Protein AF-A0A3D2ITY7-F1 (afdb_monomer_lite)

Radius of gyration: 23.8 Å; chains: 1; bounding box: 50×49×89 Å

Sequence (179 aa):
MKLKSVLTKIGVGISCFMAVTFSHAALECKDIERSNYDAHENMQKLAIEARLIDGYVSRNHEAVIWELCGYGEEDSNADEFVKKMTDAGYVRRSEVESIKEVLGLDKRSPAGKNYEYAYIKFINDIGLSSAESSHAASFYANKPNSECGKTAKRALEGDQIAIKKLEKEDNTCTSGYED

Secondary structure (DSSP, 8-state):
----------------------------GGGSSTTSTTHHHHHHHHHHHTT-GGG---HHHHHHHHHHTT-S-TT--HHHHHHHHHHTTSS-HHHHHHHHHHTT-----HHHHHHHHHHHHIIIII---HHHHHHHHHHHHH-TTSHHHHHHHHHHTT-HHHHHHHTSTT-HHHH----

pLDDT: mean 81.95, std 17.64, range [35.47, 95.88]

Foldseek 3Di:
DDDDDDDDDDDPPPPPPPPPPPPPPQAALVCLDPVHPCNVVVQLVLLVQLVPVVSDQDPLNVVLSCLLNVVDDPPDDSVVSNVVCCVVPVGPPSSSVSSCVSNVVPPQDQLRVQLVVQLCCCCPVLNDDSQQSNLLSNCCRPVCPDPSNVLSVVVSVVNPVSSVLSPDDPRPSRPVDDD

Structure (mmCIF, N/CA/C/O backbone):
data_AF-A0A3D2ITY7-F1
#
_entry.id   AF-A0A3D2ITY7-F1
#
loop_
_atom_site.group_PDB
_atom_site.id
_atom_site.type_symbol
_atom_site.label_atom_id
_atom_site.label_alt_id
_atom_site.label_comp_id
_atom_site.label_asym_id
_atom_site.label_entity_id
_atom_site.label_seq_id
_atom_site.pdbx_PDB_ins_code
_atom_site.Cartn_x
_atom_site.Cartn_y
_atom_site.Cartn_z
_atom_site.occupancy
_atom_site.B_iso_or_equiv
_atom_site.auth_seq_id
_atom_site.auth_comp_id
_atom_site.auth_asym_id
_atom_site.auth_atom_id
_atom_site.pdbx_PDB_model_num
ATOM 1 N N . MET A 1 1 ? 0.949 -32.787 66.917 1.00 38.88 1 MET A N 1
ATOM 2 C CA . MET A 1 1 ? 2.335 -32.437 66.535 1.00 38.88 1 MET A CA 1
ATOM 3 C C . MET A 1 1 ? 2.466 -32.574 65.015 1.00 38.88 1 MET A C 1
ATOM 5 O O . MET A 1 1 ? 2.312 -33.670 64.513 1.00 38.88 1 MET A O 1
ATOM 9 N N . LYS A 1 2 ? 2.651 -31.429 64.336 1.00 37.03 2 LYS A N 1
ATOM 10 C CA . LYS A 1 2 ? 3.163 -31.155 62.969 1.00 37.03 2 LYS A CA 1
ATOM 11 C C . LYS A 1 2 ? 2.581 -31.861 61.717 1.00 37.03 2 LYS A C 1
ATOM 13 O O . LYS A 1 2 ? 2.944 -32.977 61.373 1.00 37.03 2 LYS A O 1
ATOM 18 N N . LEU A 1 3 ? 1.809 -31.045 60.982 1.00 45.22 3 LEU A N 1
ATOM 19 C CA . LEU A 1 3 ? 1.633 -30.956 59.522 1.00 45.22 3 LEU A CA 1
ATOM 20 C C . LEU A 1 3 ? 2.843 -31.390 58.676 1.00 45.22 3 LEU A C 1
ATOM 22 O O . LEU A 1 3 ? 3.956 -30.942 58.952 1.00 45.22 3 LEU A O 1
ATOM 26 N N . LYS A 1 4 ? 2.574 -32.031 57.527 1.00 39.00 4 LYS A N 1
ATOM 27 C CA . LYS A 1 4 ? 3.270 -31.725 56.263 1.00 39.00 4 LYS A CA 1
ATOM 28 C C . LYS A 1 4 ? 2.292 -31.732 55.082 1.00 39.00 4 LYS A C 1
ATOM 30 O O . LYS A 1 4 ? 1.891 -32.777 54.588 1.00 39.00 4 LYS A O 1
ATOM 35 N N . SER A 1 5 ? 1.927 -30.519 54.674 1.00 47.41 5 SER A N 1
ATOM 36 C CA . SER A 1 5 ? 1.344 -30.177 53.376 1.00 47.41 5 SER A CA 1
ATOM 37 C C . SER A 1 5 ? 2.429 -30.296 52.299 1.00 47.41 5 SER A C 1
ATOM 39 O O . SER A 1 5 ? 3.545 -29.811 52.499 1.00 47.41 5 SER A O 1
ATOM 41 N N . VAL A 1 6 ? 2.116 -30.952 51.179 1.00 44.16 6 VAL A N 1
ATOM 42 C CA . VAL A 1 6 ? 2.956 -30.977 49.976 1.00 44.16 6 VAL A CA 1
ATOM 43 C C . VAL A 1 6 ? 2.390 -29.939 49.011 1.00 44.16 6 VAL A C 1
ATOM 45 O O . VAL A 1 6 ? 1.363 -30.150 48.375 1.00 44.16 6 VAL A O 1
ATOM 48 N N . LEU A 1 7 ? 3.059 -28.788 48.959 1.00 43.75 7 LEU A N 1
ATOM 49 C CA . LEU A 1 7 ? 2.833 -27.722 47.988 1.00 43.75 7 LEU A CA 1
ATOM 50 C C . LEU A 1 7 ? 3.517 -28.100 46.669 1.00 43.75 7 LEU A C 1
ATOM 52 O O . LEU A 1 7 ? 4.744 -28.044 46.558 1.00 43.75 7 LEU A O 1
ATOM 56 N N . THR A 1 8 ? 2.729 -28.462 45.662 1.00 46.22 8 THR A N 1
ATOM 57 C CA . THR A 1 8 ? 3.210 -28.643 44.291 1.00 46.22 8 THR A CA 1
ATOM 58 C C . THR A 1 8 ? 3.376 -27.262 43.656 1.00 46.22 8 THR A C 1
ATOM 60 O O . THR A 1 8 ? 2.401 -26.570 43.371 1.00 46.22 8 THR A O 1
ATOM 63 N N . LYS A 1 9 ? 4.627 -26.824 43.481 1.00 43.47 9 LYS A N 1
ATOM 64 C CA . LYS A 1 9 ? 4.975 -25.599 42.751 1.00 43.47 9 LYS A CA 1
ATOM 65 C C . LYS A 1 9 ? 4.669 -25.797 41.264 1.00 43.47 9 LYS A C 1
ATOM 67 O O . LYS A 1 9 ? 5.401 -26.505 40.580 1.00 43.47 9 LYS A O 1
ATOM 72 N N . ILE A 1 10 ? 3.611 -25.162 40.765 1.00 50.84 10 ILE A N 1
ATOM 73 C CA . ILE A 1 10 ? 3.370 -25.012 39.327 1.00 50.84 10 ILE A CA 1
ATOM 74 C C . ILE A 1 10 ? 4.283 -23.881 38.848 1.00 50.84 10 ILE A C 1
ATOM 76 O O . ILE A 1 10 ? 4.085 -22.716 39.192 1.00 50.84 10 ILE A O 1
ATOM 80 N N . GLY A 1 11 ? 5.339 -24.246 38.123 1.00 41.88 11 GLY A N 1
ATOM 81 C CA . GLY A 1 11 ? 6.230 -23.297 37.470 1.00 41.88 11 GLY A CA 1
ATOM 82 C C . GLY A 1 11 ? 5.488 -22.592 36.341 1.00 41.88 11 GLY A C 1
ATOM 83 O O . GLY A 1 11 ? 5.146 -23.212 35.339 1.00 41.88 11 GLY A O 1
ATOM 84 N N . VAL A 1 12 ? 5.232 -21.298 36.513 1.00 49.41 12 VAL A N 1
ATOM 85 C CA . VAL A 1 12 ? 4.746 -20.424 35.445 1.00 49.41 12 VAL A CA 1
ATOM 86 C C . VAL A 1 12 ? 5.924 -20.167 34.509 1.00 49.41 12 VAL A C 1
ATOM 88 O O . VAL A 1 12 ? 6.796 -19.348 34.793 1.00 49.41 12 VAL A O 1
ATOM 91 N N . GLY A 1 13 ? 5.984 -20.931 33.419 1.00 41.66 13 GLY A N 1
ATOM 92 C CA . GLY A 1 13 ? 6.897 -20.674 32.314 1.00 41.66 13 GLY A CA 1
ATOM 93 C C . GLY A 1 13 ? 6.480 -19.387 31.613 1.00 41.66 13 GLY A C 1
ATOM 94 O O . GLY A 1 13 ? 5.504 -19.372 30.868 1.00 41.66 13 GLY A O 1
ATOM 95 N N . ILE A 1 14 ? 7.202 -18.301 31.879 1.00 51.38 14 ILE A N 1
ATOM 96 C CA . ILE A 1 14 ? 7.078 -17.045 31.142 1.00 51.38 14 ILE A CA 1
ATOM 97 C C . ILE A 1 14 ? 7.631 -17.307 29.740 1.00 51.38 14 ILE A C 1
ATOM 99 O O . ILE A 1 14 ? 8.842 -17.346 29.528 1.00 51.38 14 ILE A O 1
ATOM 103 N N . SER A 1 15 ? 6.728 -17.560 28.794 1.00 41.81 15 SER A N 1
ATOM 104 C CA . SER A 1 15 ? 7.058 -17.662 27.376 1.00 41.81 15 SER A CA 1
ATOM 105 C C . SER A 1 15 ? 7.297 -16.247 26.850 1.00 41.81 15 SER A C 1
ATOM 107 O O . SER A 1 15 ? 6.362 -15.476 26.638 1.00 41.81 15 SER A O 1
ATOM 109 N N . CYS A 1 16 ? 8.569 -15.878 26.723 1.00 42.53 16 CYS A N 1
ATOM 110 C CA . CYS A 1 16 ? 8.991 -14.650 26.063 1.00 42.53 16 CYS A CA 1
ATOM 111 C C . CYS A 1 16 ? 8.774 -14.836 24.555 1.00 42.53 16 CYS A C 1
ATOM 113 O O . CYS A 1 16 ? 9.622 -15.405 23.867 1.00 42.53 16 CYS A O 1
ATOM 115 N N . PHE A 1 17 ? 7.628 -14.392 24.038 1.00 48.97 17 PHE A N 1
ATOM 116 C CA . PHE A 1 17 ? 7.457 -14.209 22.601 1.00 48.97 17 PHE A CA 1
ATOM 117 C C . PHE A 1 17 ? 8.408 -13.092 22.173 1.00 48.97 17 PHE A C 1
ATOM 119 O O . PHE A 1 17 ? 8.168 -11.919 22.458 1.00 48.97 17 PHE A O 1
ATOM 126 N N . MET A 1 18 ? 9.518 -13.455 21.527 1.00 46.09 18 MET A N 1
ATOM 127 C CA . MET A 1 18 ? 10.306 -12.478 20.788 1.00 46.09 18 MET A CA 1
ATOM 128 C C . MET A 1 18 ? 9.398 -11.907 19.702 1.00 46.09 18 MET A C 1
ATOM 130 O O . MET A 1 18 ? 9.061 -12.593 18.737 1.00 46.09 18 MET A O 1
ATOM 134 N N . ALA A 1 19 ? 8.964 -10.663 19.885 1.00 39.97 19 ALA A N 1
ATOM 135 C CA . ALA A 1 19 ? 8.381 -9.884 18.813 1.00 39.97 19 ALA A CA 1
ATOM 136 C C . ALA A 1 19 ? 9.468 -9.725 17.747 1.00 39.97 19 ALA A C 1
ATOM 138 O O . ALA A 1 19 ? 10.436 -8.991 17.943 1.00 39.97 19 ALA A O 1
ATOM 139 N N . VAL A 1 20 ? 9.342 -10.463 16.646 1.00 37.34 20 VAL A N 1
ATOM 140 C CA . VAL A 1 20 ? 10.148 -10.235 15.451 1.00 37.34 20 VAL A CA 1
ATOM 141 C C . VAL A 1 20 ? 9.707 -8.880 14.913 1.00 37.34 20 VAL A C 1
ATOM 143 O O . VAL A 1 20 ? 8.687 -8.763 14.237 1.00 37.34 20 VAL A O 1
ATOM 146 N N . THR A 1 21 ? 10.427 -7.824 15.283 1.00 35.47 21 THR A N 1
ATOM 147 C CA . THR A 1 21 ? 10.287 -6.526 14.633 1.00 35.47 21 THR A CA 1
ATOM 148 C C . THR A 1 21 ? 10.889 -6.683 13.249 1.00 35.47 21 THR A C 1
ATOM 150 O O . THR A 1 21 ? 12.101 -6.576 13.064 1.00 35.47 21 THR A O 1
ATOM 153 N N . PHE A 1 22 ? 10.043 -7.017 12.285 1.00 36.88 22 PHE A N 1
ATOM 154 C CA . PHE A 1 22 ? 10.372 -6.942 10.877 1.00 36.88 22 PHE A CA 1
ATOM 155 C C . PHE A 1 22 ? 10.600 -5.472 10.508 1.00 36.88 22 PHE A C 1
ATOM 157 O O . PHE A 1 22 ? 9.708 -4.802 9.998 1.00 36.88 22 PHE A O 1
ATOM 164 N N . SER A 1 23 ? 11.801 -4.959 10.773 1.00 36.88 23 SER A N 1
ATOM 165 C CA . SER A 1 23 ? 12.326 -3.812 10.037 1.00 36.88 23 SER A CA 1
ATOM 166 C C . SER A 1 23 ? 12.686 -4.305 8.637 1.00 36.88 23 SER A C 1
ATOM 168 O O . SER A 1 23 ? 13.862 -4.484 8.329 1.00 36.88 23 SER A O 1
ATOM 170 N N . HIS A 1 24 ? 11.683 -4.591 7.801 1.00 49.06 24 HIS A N 1
ATOM 171 C CA . HIS A 1 24 ? 11.922 -4.610 6.362 1.00 49.06 24 HIS A CA 1
ATOM 172 C C . HIS A 1 24 ? 12.184 -3.153 5.998 1.00 49.06 24 HIS A C 1
ATOM 174 O O . HIS A 1 24 ? 11.276 -2.323 6.041 1.00 49.06 24 HIS A O 1
ATOM 180 N N . ALA A 1 25 ? 13.448 -2.814 5.748 1.00 54.53 25 ALA A N 1
ATOM 181 C CA . ALA A 1 25 ? 13.727 -1.631 4.956 1.00 54.53 25 ALA A CA 1
ATOM 182 C C . ALA A 1 25 ? 12.972 -1.846 3.641 1.00 54.53 25 ALA A C 1
ATOM 184 O O . ALA A 1 25 ? 13.251 -2.816 2.940 1.00 54.53 25 ALA A O 1
ATOM 185 N N . ALA A 1 26 ? 11.946 -1.029 3.404 1.00 76.62 26 ALA A N 1
ATOM 186 C CA . ALA A 1 26 ? 11.197 -1.052 2.159 1.00 76.62 26 ALA A CA 1
ATOM 187 C C . ALA A 1 26 ? 12.204 -0.941 1.008 1.00 76.62 26 ALA A C 1
ATOM 189 O O . ALA A 1 26 ? 13.115 -0.112 1.089 1.00 76.62 26 ALA A O 1
ATOM 190 N N . LEU A 1 27 ? 12.086 -1.808 -0.000 1.00 89.44 27 LEU A N 1
ATOM 191 C CA . LEU A 1 27 ? 12.916 -1.708 -1.198 1.00 89.44 27 LEU A CA 1
ATOM 192 C C . LEU A 1 27 ? 12.779 -0.299 -1.782 1.00 89.44 27 LEU A C 1
ATOM 194 O O . LEU A 1 27 ? 11.716 0.311 -1.722 1.00 89.44 27 LEU A O 1
ATOM 198 N N . GLU A 1 28 ? 13.842 0.224 -2.369 1.00 91.50 28 GLU A N 1
ATOM 199 C CA . GLU A 1 28 ? 13.809 1.495 -3.086 1.00 91.50 28 GLU A CA 1
ATOM 200 C C . GLU A 1 28 ? 14.065 1.260 -4.579 1.00 91.50 28 GLU A C 1
ATOM 202 O O . GLU A 1 28 ? 14.622 0.241 -4.985 1.00 91.50 28 GLU A O 1
ATOM 207 N N . CYS A 1 29 ? 13.720 2.231 -5.426 1.00 92.81 29 CYS A N 1
ATOM 208 C CA . CYS A 1 29 ? 13.976 2.141 -6.868 1.00 92.81 29 CYS A CA 1
ATOM 209 C C . CYS A 1 29 ? 15.441 1.825 -7.218 1.00 92.81 29 CYS A C 1
ATOM 211 O O . CYS A 1 29 ? 15.705 1.034 -8.118 1.00 92.81 29 CYS A O 1
ATOM 213 N N . LYS A 1 30 ? 16.402 2.352 -6.451 1.00 92.69 30 LYS A N 1
ATOM 214 C CA . LYS A 1 30 ? 17.835 2.063 -6.640 1.00 92.69 30 LYS A CA 1
ATOM 215 C C . LYS A 1 30 ? 18.198 0.585 -6.413 1.00 92.69 30 LYS A C 1
ATOM 217 O O . LYS A 1 30 ? 19.208 0.108 -6.930 1.00 92.69 30 LYS A O 1
ATOM 222 N N . ASP A 1 31 ? 17.405 -0.144 -5.626 1.00 92.00 31 ASP A N 1
ATOM 223 C CA . ASP A 1 31 ? 17.669 -1.546 -5.285 1.00 92.00 31 ASP A CA 1
ATOM 224 C C . ASP A 1 31 ? 17.282 -2.490 -6.430 1.00 92.00 31 ASP A C 1
ATOM 226 O O . ASP A 1 31 ? 17.777 -3.613 -6.508 1.00 92.00 31 ASP A O 1
ATOM 230 N N . ILE A 1 32 ? 16.426 -2.020 -7.337 1.00 91.19 32 ILE A N 1
ATOM 231 C CA . ILE A 1 32 ? 15.918 -2.755 -8.501 1.00 91.19 32 ILE A CA 1
ATOM 232 C C . ILE A 1 32 ? 16.421 -2.179 -9.836 1.00 91.19 32 ILE A C 1
ATOM 234 O O . ILE A 1 32 ? 16.029 -2.640 -10.910 1.00 91.19 32 ILE A O 1
ATOM 238 N N . GLU A 1 33 ? 17.295 -1.173 -9.786 1.00 91.88 33 GLU A N 1
ATOM 239 C CA . GLU A 1 33 ? 17.938 -0.596 -10.963 1.00 91.88 33 GLU A CA 1
ATOM 240 C C . GLU A 1 33 ? 18.854 -1.627 -11.637 1.00 91.88 33 GLU A C 1
ATOM 242 O O . GLU A 1 33 ? 19.606 -2.324 -10.965 1.00 91.88 33 GLU A O 1
ATOM 247 N N . ARG A 1 34 ? 18.868 -1.708 -12.974 1.00 84.44 34 ARG A N 1
ATOM 248 C CA . ARG A 1 34 ? 19.674 -2.709 -13.714 1.00 84.44 34 ARG A CA 1
ATOM 249 C C . ARG A 1 34 ? 21.179 -2.646 -13.444 1.00 84.44 34 ARG A C 1
ATOM 251 O O . ARG A 1 34 ? 21.878 -3.627 -13.678 1.00 84.44 34 ARG A O 1
ATOM 258 N N . SER A 1 35 ? 21.678 -1.488 -13.025 1.00 86.06 35 SER A N 1
ATOM 259 C CA . SER A 1 35 ? 23.078 -1.275 -12.655 1.00 86.06 35 SER A CA 1
ATOM 260 C C . SER A 1 35 ? 23.429 -1.903 -11.298 1.00 86.06 35 SER A C 1
ATOM 262 O O . SER A 1 35 ? 24.608 -2.097 -10.999 1.00 86.06 35 SER A O 1
ATOM 264 N N . ASN A 1 36 ? 22.423 -2.249 -10.490 1.00 90.12 36 ASN A N 1
ATOM 265 C CA . ASN A 1 36 ? 22.581 -2.892 -9.198 1.00 90.12 36 ASN A CA 1
ATOM 266 C C . ASN A 1 36 ? 22.870 -4.391 -9.372 1.00 90.12 36 ASN A C 1
ATOM 268 O O . ASN A 1 36 ? 22.166 -5.105 -10.087 1.00 90.12 36 ASN A O 1
ATOM 272 N N . TYR A 1 37 ? 23.908 -4.873 -8.688 1.00 90.25 37 TYR A N 1
ATOM 273 C CA . TYR A 1 37 ? 24.331 -6.273 -8.738 1.00 90.25 37 TYR A CA 1
ATOM 274 C C . TYR A 1 37 ? 23.228 -7.239 -8.269 1.00 90.25 37 TYR A C 1
ATOM 276 O O . TYR A 1 37 ? 23.057 -8.306 -8.856 1.00 90.25 37 TYR A O 1
ATOM 284 N N . ASP A 1 38 ? 22.429 -6.825 -7.283 1.00 92.50 38 ASP A N 1
ATOM 285 C CA . ASP A 1 38 ? 21.368 -7.638 -6.680 1.00 92.50 38 ASP A CA 1
ATOM 286 C C . ASP A 1 38 ? 19.982 -7.358 -7.288 1.00 92.50 38 ASP A C 1
ATOM 288 O O . ASP A 1 38 ? 18.968 -7.835 -6.773 1.00 92.50 38 ASP A O 1
ATOM 292 N N . ALA A 1 39 ? 19.901 -6.612 -8.399 1.00 87.44 39 ALA A N 1
ATOM 293 C CA . ALA A 1 39 ? 18.630 -6.174 -8.988 1.00 87.44 39 ALA A CA 1
ATOM 294 C C . ALA A 1 39 ? 17.661 -7.334 -9.252 1.00 87.44 39 ALA A C 1
ATOM 296 O O . ALA A 1 39 ? 16.464 -7.223 -8.997 1.00 87.44 39 ALA A O 1
ATOM 297 N N . HIS A 1 40 ? 18.169 -8.474 -9.731 1.00 89.00 40 HIS A N 1
ATOM 298 C CA . HIS A 1 40 ? 17.332 -9.642 -10.001 1.00 89.00 40 HIS A CA 1
ATOM 299 C C . HIS A 1 40 ? 16.723 -10.231 -8.720 1.00 89.00 40 HIS A C 1
ATOM 301 O O . HIS A 1 40 ? 15.532 -10.544 -8.688 1.00 89.00 40 HIS A O 1
ATOM 307 N N . GLU A 1 41 ? 17.518 -10.356 -7.657 1.00 92.00 41 GLU A N 1
ATOM 308 C CA . GLU A 1 41 ? 17.044 -10.858 -6.365 1.00 92.00 41 GLU A CA 1
ATOM 309 C C . GLU A 1 41 ? 16.069 -9.874 -5.716 1.00 92.00 41 GLU A C 1
ATOM 311 O O . GLU A 1 41 ? 15.033 -10.276 -5.185 1.00 92.00 41 GLU A O 1
ATOM 316 N N . ASN A 1 42 ? 16.356 -8.577 -5.803 1.00 94.19 42 ASN A N 1
ATOM 317 C CA . ASN A 1 42 ? 15.494 -7.535 -5.259 1.00 94.19 42 ASN A CA 1
ATOM 318 C C . ASN A 1 42 ? 14.170 -7.428 -6.023 1.00 94.19 42 ASN A C 1
ATOM 320 O O . ASN A 1 42 ? 13.134 -7.214 -5.403 1.00 94.19 42 ASN A O 1
ATOM 324 N N . MET A 1 43 ? 14.157 -7.690 -7.331 1.00 92.75 43 MET A N 1
ATOM 325 C CA . MET A 1 43 ? 12.917 -7.799 -8.105 1.00 92.75 43 MET A CA 1
ATOM 326 C C . MET A 1 43 ? 12.066 -9.006 -7.689 1.00 92.75 43 MET A C 1
ATOM 328 O O . MET A 1 43 ? 10.841 -8.902 -7.637 1.00 92.75 43 MET A O 1
ATOM 332 N N . GLN A 1 44 ? 12.680 -10.140 -7.332 1.00 92.62 44 GLN A N 1
ATOM 333 C CA . GLN A 1 44 ? 11.935 -11.270 -6.760 1.00 92.62 44 GLN A CA 1
ATOM 334 C C . GLN A 1 44 ? 11.376 -10.941 -5.371 1.00 92.62 44 GLN A C 1
ATOM 336 O O . GLN A 1 44 ? 10.212 -11.233 -5.095 1.00 92.62 44 GLN A O 1
ATOM 341 N N . LYS A 1 45 ? 12.167 -10.288 -4.509 1.00 92.44 45 LYS A N 1
ATOM 342 C CA . LYS A 1 45 ? 11.693 -9.811 -3.199 1.00 92.44 45 LYS A CA 1
ATOM 343 C C . LYS A 1 45 ? 10.527 -8.838 -3.357 1.00 92.44 45 LYS A C 1
ATOM 345 O O . LYS A 1 45 ? 9.507 -9.026 -2.703 1.00 92.44 45 LYS A O 1
ATOM 350 N N . LEU A 1 46 ? 10.627 -7.885 -4.286 1.00 93.69 46 LEU A N 1
ATOM 351 C CA . LEU A 1 46 ? 9.544 -6.965 -4.628 1.00 93.69 46 LEU A CA 1
ATOM 352 C C . LEU A 1 46 ? 8.277 -7.724 -5.024 1.00 93.69 46 LEU A C 1
ATOM 354 O O . LEU A 1 46 ? 7.208 -7.401 -4.522 1.00 93.69 46 LEU A O 1
ATOM 358 N N . ALA A 1 47 ? 8.373 -8.745 -5.880 1.00 93.75 47 ALA A N 1
ATOM 359 C CA . ALA A 1 47 ? 7.201 -9.517 -6.289 1.00 93.75 47 ALA A CA 1
ATOM 360 C C . ALA A 1 47 ? 6.507 -10.226 -5.116 1.00 93.75 47 ALA A C 1
ATOM 362 O O . ALA A 1 47 ? 5.275 -10.269 -5.063 1.00 93.75 47 ALA A O 1
ATOM 363 N N . ILE A 1 48 ? 7.292 -10.758 -4.175 1.00 89.00 48 ILE A N 1
ATOM 364 C CA . ILE A 1 48 ? 6.796 -11.419 -2.963 1.00 89.00 48 ILE A CA 1
ATOM 365 C C . ILE A 1 48 ? 6.149 -10.397 -2.022 1.00 89.00 48 ILE A C 1
ATOM 367 O O . ILE A 1 48 ? 5.015 -10.594 -1.583 1.00 89.00 48 ILE A O 1
ATOM 371 N N . GLU A 1 49 ? 6.842 -9.297 -1.729 1.00 85.94 49 GLU A N 1
ATOM 372 C CA . GLU A 1 49 ? 6.368 -8.262 -0.805 1.00 85.94 49 GLU A CA 1
ATOM 373 C C . GLU A 1 49 ? 5.140 -7.525 -1.353 1.00 85.94 49 GLU A C 1
ATOM 375 O O . GLU A 1 49 ? 4.179 -7.302 -0.615 1.00 85.94 49 GLU A O 1
ATOM 380 N N . ALA A 1 50 ? 5.115 -7.244 -2.660 1.00 88.00 50 ALA A N 1
ATOM 381 C CA . ALA A 1 50 ? 3.985 -6.625 -3.354 1.00 88.00 50 ALA A CA 1
ATOM 382 C C . ALA A 1 50 ? 2.852 -7.620 -3.656 1.00 88.00 50 ALA A C 1
ATOM 384 O O . ALA A 1 50 ? 1.823 -7.225 -4.202 1.00 88.00 50 ALA A O 1
ATOM 385 N N . ARG A 1 51 ? 3.020 -8.903 -3.301 1.00 90.50 51 ARG A N 1
ATOM 386 C CA . ARG A 1 51 ? 2.018 -9.968 -3.473 1.00 90.50 51 ARG A CA 1
ATOM 387 C C . ARG A 1 51 ? 1.503 -10.065 -4.911 1.00 90.50 51 ARG A C 1
ATOM 389 O O . ARG A 1 51 ? 0.301 -10.223 -5.135 1.00 90.50 51 ARG A O 1
ATOM 396 N N . LEU A 1 52 ? 2.419 -9.963 -5.876 1.00 90.50 52 LEU A N 1
ATOM 397 C CA . LEU A 1 52 ? 2.090 -10.145 -7.287 1.00 90.50 52 LEU A CA 1
ATOM 398 C C . LEU A 1 52 ? 1.540 -11.549 -7.520 1.00 90.50 52 LEU A C 1
ATOM 400 O O . LEU A 1 52 ? 1.893 -12.501 -6.812 1.00 90.50 52 LEU A O 1
ATOM 404 N N . ILE A 1 53 ? 0.691 -11.688 -8.532 1.00 82.31 53 ILE A N 1
ATOM 405 C CA . ILE A 1 53 ? 0.174 -13.000 -8.918 1.00 82.31 53 ILE A CA 1
ATOM 406 C C . ILE A 1 53 ? 1.349 -13.913 -9.269 1.00 82.31 53 ILE A C 1
ATOM 408 O O . ILE A 1 53 ? 2.287 -13.516 -9.959 1.00 82.31 53 ILE A O 1
ATOM 412 N N . ASP A 1 54 ? 1.312 -15.124 -8.715 1.00 81.19 54 ASP A N 1
ATOM 413 C CA . ASP A 1 54 ? 2.363 -16.139 -8.823 1.00 81.19 54 ASP A CA 1
ATOM 414 C C . ASP A 1 54 ? 3.728 -15.733 -8.227 1.00 81.19 54 ASP A C 1
ATOM 416 O O . ASP A 1 54 ? 4.717 -16.442 -8.407 1.00 81.19 54 ASP A O 1
ATOM 420 N N . GLY A 1 55 ? 3.795 -14.620 -7.481 1.00 84.12 55 GLY A N 1
ATOM 421 C CA . GLY A 1 55 ? 5.019 -14.141 -6.832 1.00 84.12 55 GLY A CA 1
ATOM 422 C C . GLY A 1 55 ? 6.117 -13.744 -7.821 1.00 84.12 55 GLY A C 1
ATOM 423 O O . GLY A 1 55 ? 7.298 -13.854 -7.497 1.00 84.12 55 GLY A O 1
ATOM 424 N N . TYR A 1 56 ? 5.742 -13.315 -9.032 1.00 90.00 56 TYR A N 1
ATOM 425 C CA . TYR A 1 56 ? 6.675 -13.092 -10.135 1.00 90.00 56 TYR A CA 1
ATOM 426 C C . TYR A 1 56 ? 6.495 -11.732 -10.836 1.00 90.00 56 TYR A C 1
ATOM 428 O O . TYR A 1 56 ? 5.384 -11.283 -11.133 1.00 90.00 56 TYR A O 1
ATOM 436 N N . VAL A 1 57 ? 7.616 -11.086 -11.178 1.00 92.69 57 VAL A N 1
ATOM 437 C CA . VAL A 1 57 ? 7.628 -9.891 -12.035 1.00 92.69 57 VAL A CA 1
ATOM 438 C C . VAL A 1 57 ? 7.599 -10.313 -13.504 1.00 92.69 57 VAL A C 1
ATOM 440 O O . VAL A 1 57 ? 8.602 -10.748 -14.062 1.00 92.69 57 VAL A O 1
ATOM 443 N N . SER A 1 58 ? 6.455 -10.126 -14.162 1.00 94.12 58 SER A N 1
ATOM 444 C CA . SER A 1 58 ? 6.340 -10.269 -15.613 1.00 94.12 58 SER A CA 1
ATOM 445 C C . SER A 1 58 ? 7.044 -9.126 -16.348 1.00 94.12 58 SER A C 1
ATOM 447 O O . SER A 1 58 ? 7.293 -8.065 -15.783 1.00 94.12 58 SER A O 1
ATOM 449 N N . ARG A 1 59 ? 7.257 -9.271 -17.659 1.00 93.62 59 ARG A N 1
ATOM 450 C CA . ARG A 1 59 ? 7.768 -8.171 -18.495 1.00 93.62 59 ARG A CA 1
ATOM 451 C C . ARG A 1 59 ? 6.912 -6.895 -18.405 1.00 93.62 59 ARG A C 1
ATOM 453 O O . ARG A 1 59 ? 7.443 -5.794 -18.495 1.00 93.62 59 ARG A O 1
ATOM 460 N N . ASN A 1 60 ? 5.598 -7.036 -18.214 1.00 95.06 60 ASN A N 1
ATOM 461 C CA . ASN A 1 60 ? 4.697 -5.895 -18.042 1.00 95.06 60 ASN A CA 1
ATOM 462 C C . ASN A 1 60 ? 4.862 -5.246 -16.661 1.00 95.06 60 ASN A C 1
ATOM 464 O O . ASN A 1 60 ? 4.827 -4.022 -16.564 1.00 95.06 60 ASN A O 1
ATOM 468 N N . HIS A 1 61 ? 5.078 -6.054 -15.615 1.00 95.75 61 HIS A N 1
ATOM 469 C CA . HIS A 1 61 ? 5.422 -5.552 -14.284 1.00 95.75 61 HIS A CA 1
ATOM 470 C C . HIS A 1 61 ? 6.750 -4.790 -14.324 1.00 95.75 61 HIS A C 1
ATOM 472 O O . HIS A 1 61 ? 6.804 -3.671 -13.829 1.00 95.75 61 HIS A O 1
ATOM 478 N N . GLU A 1 62 ? 7.783 -5.341 -14.971 1.00 93.94 62 GLU A N 1
ATOM 479 C CA . GLU A 1 62 ? 9.084 -4.675 -15.121 1.00 93.94 62 GLU A CA 1
ATOM 480 C C . GLU A 1 62 ? 8.936 -3.308 -15.800 1.00 93.94 62 GLU A C 1
ATOM 482 O O . GLU A 1 62 ? 9.457 -2.323 -15.290 1.00 93.94 62 GLU A O 1
ATOM 487 N N . ALA A 1 63 ? 8.171 -3.222 -16.894 1.00 93.75 63 ALA A N 1
ATOM 488 C CA . ALA A 1 63 ? 7.928 -1.954 -17.581 1.00 93.75 63 ALA A CA 1
ATOM 489 C C . ALA A 1 63 ? 7.221 -0.927 -16.679 1.00 93.75 63 ALA A C 1
ATOM 491 O O . ALA A 1 63 ? 7.642 0.221 -16.609 1.00 93.75 63 ALA A O 1
ATOM 492 N N . VAL A 1 64 ? 6.181 -1.339 -15.947 1.00 94.75 64 VAL A N 1
ATOM 493 C CA . VAL A 1 64 ? 5.487 -0.462 -14.987 1.00 94.75 64 VAL A CA 1
ATOM 494 C C . VAL A 1 64 ? 6.428 0.016 -13.882 1.00 94.75 64 VAL A C 1
ATOM 496 O O . VAL A 1 64 ? 6.436 1.197 -13.559 1.00 94.75 64 VAL A O 1
ATOM 499 N N . ILE A 1 65 ? 7.226 -0.883 -13.311 1.00 94.81 65 ILE A N 1
ATOM 500 C CA . ILE A 1 65 ? 8.193 -0.568 -12.256 1.00 94.81 65 ILE A CA 1
ATOM 501 C C . ILE A 1 65 ? 9.237 0.440 -12.756 1.00 94.81 65 ILE A C 1
ATOM 503 O O . ILE A 1 65 ? 9.545 1.406 -12.063 1.00 94.81 65 ILE A O 1
ATOM 507 N N . TRP A 1 66 ? 9.745 0.236 -13.971 1.00 93.38 66 TRP A N 1
ATOM 508 C CA . TRP A 1 66 ? 10.743 1.095 -14.605 1.00 93.38 66 TRP A CA 1
ATOM 509 C C . TRP A 1 66 ? 10.235 2.531 -14.786 1.00 93.38 66 TRP A C 1
ATOM 511 O O . TRP A 1 66 ? 10.923 3.488 -14.430 1.00 93.38 66 TRP A O 1
ATOM 521 N N . GLU A 1 67 ? 8.998 2.670 -15.259 1.00 93.31 67 GLU A N 1
ATOM 522 C CA . GLU A 1 67 ? 8.309 3.955 -15.409 1.00 93.31 67 GLU A CA 1
ATOM 523 C C . GLU A 1 67 ? 8.027 4.617 -14.053 1.00 93.31 67 GLU A C 1
ATOM 525 O O . GLU A 1 67 ? 8.323 5.794 -13.859 1.00 93.31 67 GLU A O 1
ATOM 530 N N . LEU A 1 68 ? 7.533 3.854 -13.070 1.00 92.12 68 LEU A N 1
ATOM 531 C CA . LEU A 1 68 ? 7.284 4.348 -11.710 1.00 92.12 68 LEU A CA 1
ATOM 532 C C . LEU A 1 68 ? 8.555 4.874 -11.027 1.00 92.12 68 LEU A C 1
ATOM 534 O O . LEU A 1 68 ? 8.490 5.843 -10.270 1.00 92.12 68 LEU A O 1
ATOM 538 N N . CYS A 1 69 ? 9.698 4.250 -11.300 1.00 92.12 69 CYS A N 1
ATOM 539 C CA . CYS A 1 69 ? 10.995 4.654 -10.769 1.00 92.12 69 CYS A CA 1
ATOM 540 C C . CYS A 1 69 ? 11.677 5.781 -11.555 1.00 92.12 69 CYS A C 1
ATOM 542 O O . CYS A 1 69 ? 12.765 6.209 -11.171 1.00 92.12 69 CYS A O 1
ATOM 544 N N . GLY A 1 70 ? 11.051 6.284 -12.624 1.00 89.56 70 GLY A N 1
ATOM 545 C CA . GLY A 1 70 ? 11.602 7.370 -13.436 1.00 89.56 70 GLY A CA 1
ATOM 546 C C . GLY A 1 70 ? 12.786 6.949 -14.304 1.00 89.56 70 GLY A C 1
ATOM 547 O O . GLY A 1 70 ? 13.575 7.795 -14.713 1.00 89.56 70 GLY A O 1
ATOM 548 N N . TYR A 1 71 ? 12.928 5.653 -14.579 1.00 89.25 71 TYR A N 1
ATOM 549 C CA . TYR A 1 71 ? 13.953 5.136 -15.482 1.00 89.25 71 TYR A CA 1
ATOM 550 C C . TYR A 1 71 ? 13.481 5.069 -16.946 1.00 89.25 71 TYR A C 1
ATOM 552 O O . TYR A 1 71 ? 14.274 4.743 -17.834 1.00 89.25 71 TYR A O 1
ATOM 560 N N . GLY A 1 72 ? 12.190 5.333 -17.185 1.00 80.62 72 GLY A N 1
ATOM 561 C CA . GLY A 1 72 ? 11.556 5.409 -18.503 1.00 80.62 72 GLY A CA 1
ATOM 562 C C . GLY A 1 72 ? 12.141 6.488 -19.417 1.00 80.62 72 GLY A C 1
ATOM 563 O O . GLY A 1 72 ? 13.130 7.148 -19.100 1.00 80.62 72 GLY A O 1
ATOM 564 N N . GLU A 1 73 ? 11.542 6.654 -20.594 1.00 79.00 73 GLU A N 1
ATOM 565 C CA . GLU A 1 73 ? 11.974 7.693 -21.536 1.00 79.00 73 GLU A CA 1
ATOM 566 C C . GLU A 1 73 ? 11.769 9.095 -20.934 1.00 79.00 73 GLU A C 1
ATOM 568 O O . GLU A 1 73 ? 10.802 9.333 -20.217 1.00 79.00 73 GLU A O 1
ATOM 573 N N . GLU A 1 74 ? 12.659 10.043 -21.233 1.00 67.44 74 GLU A N 1
ATOM 574 C CA . GLU A 1 74 ? 12.681 11.380 -20.605 1.00 67.44 74 GLU A CA 1
ATOM 575 C C . GLU A 1 74 ? 11.377 12.184 -20.834 1.00 67.44 74 GLU A C 1
ATOM 577 O O . GLU A 1 74 ? 11.005 13.016 -20.009 1.00 67.44 74 GLU A O 1
ATOM 582 N N . ASP A 1 75 ? 10.640 11.862 -21.906 1.00 66.06 75 ASP A N 1
ATOM 583 C CA . ASP A 1 75 ? 9.344 12.454 -22.274 1.00 66.06 75 ASP A CA 1
ATOM 584 C C . ASP A 1 75 ? 8.128 11.586 -21.878 1.00 66.06 75 ASP A C 1
ATOM 586 O O . ASP A 1 75 ? 6.980 11.909 -22.207 1.00 66.06 75 ASP A O 1
ATOM 590 N N . SER A 1 76 ? 8.347 10.461 -21.196 1.00 73.50 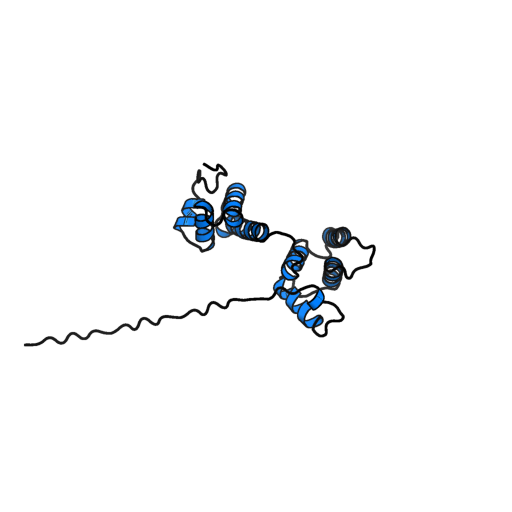76 SER A N 1
ATOM 591 C CA . SER A 1 76 ? 7.271 9.565 -20.774 1.00 73.50 76 SER A CA 1
ATOM 592 C C . SER A 1 76 ? 6.534 10.119 -19.551 1.00 73.50 76 SER A C 1
ATOM 594 O O . SER A 1 76 ? 7.114 10.502 -18.535 1.00 73.50 76 SER A O 1
ATOM 596 N N . ASN A 1 77 ? 5.204 10.164 -19.637 1.00 83.81 77 ASN A N 1
ATOM 597 C CA . ASN A 1 77 ? 4.365 10.422 -18.477 1.00 83.81 77 ASN A CA 1
ATOM 598 C C . ASN A 1 77 ? 4.061 9.084 -17.792 1.00 83.81 77 ASN A C 1
ATOM 600 O O . ASN A 1 77 ? 3.181 8.344 -18.241 1.00 83.81 77 ASN A O 1
ATOM 604 N N . ALA A 1 78 ? 4.778 8.791 -16.704 1.00 86.12 78 ALA A N 1
ATOM 605 C CA . ALA A 1 78 ? 4.624 7.550 -15.946 1.00 86.12 78 ALA A CA 1
ATOM 606 C C . ALA A 1 78 ? 3.160 7.277 -15.550 1.00 86.12 78 ALA A C 1
ATOM 608 O O . ALA A 1 78 ? 2.688 6.148 -15.678 1.00 86.12 78 ALA A O 1
ATOM 609 N N . ASP A 1 79 ? 2.398 8.302 -15.148 1.00 86.62 79 ASP A N 1
ATOM 610 C CA . ASP A 1 79 ? 0.988 8.138 -14.772 1.00 86.62 79 ASP A CA 1
ATOM 611 C C . ASP A 1 79 ? 0.122 7.727 -15.974 1.00 86.62 79 ASP A C 1
ATOM 613 O O . ASP A 1 79 ? -0.749 6.860 -15.854 1.00 86.62 79 ASP A O 1
ATOM 617 N N . GLU A 1 80 ? 0.371 8.305 -17.153 1.00 90.88 80 GLU A N 1
ATOM 618 C CA . GLU A 1 80 ? -0.335 7.943 -18.386 1.00 90.88 80 GLU A CA 1
ATOM 619 C C . GLU A 1 80 ? 0.022 6.524 -18.843 1.00 90.88 80 GLU A C 1
ATOM 621 O O . GLU A 1 80 ? -0.870 5.738 -19.188 1.00 90.88 80 GLU A O 1
ATOM 626 N N . PHE A 1 81 ? 1.306 6.167 -18.792 1.00 92.25 81 PHE A N 1
ATOM 627 C CA . PHE A 1 81 ? 1.777 4.830 -19.137 1.00 92.25 81 PHE A CA 1
ATOM 628 C C . PHE A 1 81 ? 1.168 3.770 -18.214 1.00 92.25 81 PHE A C 1
ATOM 630 O O . PHE A 1 81 ? 0.559 2.803 -18.681 1.00 92.25 81 PHE A O 1
ATOM 637 N N . VAL A 1 82 ? 1.271 3.964 -16.897 1.00 92.44 82 VAL A N 1
ATOM 638 C CA . VAL A 1 82 ? 0.742 3.035 -15.890 1.00 92.44 82 VAL A CA 1
ATOM 639 C C . VAL A 1 82 ? -0.772 2.898 -16.021 1.00 92.44 82 VAL A C 1
ATOM 641 O O . VAL A 1 82 ? -1.305 1.781 -15.960 1.00 92.44 82 VAL A O 1
ATOM 644 N N . LYS A 1 83 ? -1.477 4.007 -16.279 1.00 90.88 83 LYS A N 1
ATOM 645 C CA . LYS A 1 83 ? -2.914 3.984 -16.559 1.00 90.88 83 LYS A CA 1
ATOM 646 C C . LYS A 1 83 ? -3.223 3.141 -17.793 1.0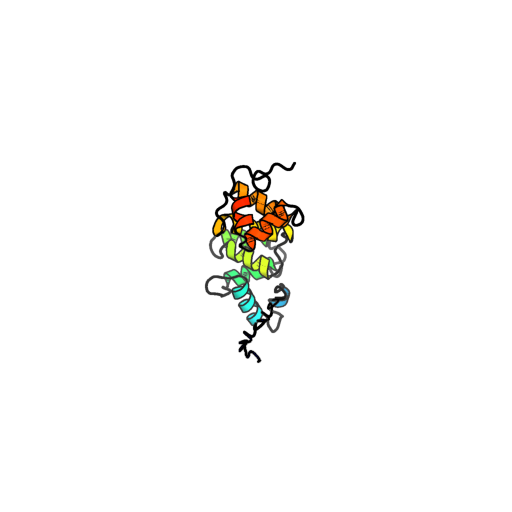0 90.88 83 LYS A C 1
ATOM 648 O O . LYS A 1 83 ? -4.074 2.261 -17.711 1.00 90.88 83 LYS A O 1
ATOM 653 N N . LYS A 1 84 ? -2.509 3.339 -18.904 1.00 94.00 84 LYS A N 1
ATOM 654 C CA . LYS A 1 84 ? -2.684 2.553 -20.136 1.00 94.00 84 LYS A CA 1
ATOM 655 C C . LYS A 1 84 ? -2.446 1.058 -19.907 1.00 94.00 84 LYS A C 1
ATOM 657 O O . LYS A 1 84 ? -3.231 0.244 -20.389 1.00 94.00 84 LYS A O 1
ATOM 662 N N . MET A 1 85 ? -1.402 0.691 -19.164 1.00 95.50 85 MET A N 1
ATOM 663 C CA . MET A 1 85 ? -1.101 -0.710 -18.835 1.00 95.50 85 MET A CA 1
ATOM 664 C C . MET A 1 85 ? -2.206 -1.354 -17.992 1.00 95.50 85 MET A C 1
ATOM 666 O O . MET A 1 85 ? -2.569 -2.509 -18.224 1.00 95.50 85 MET A O 1
ATOM 670 N N . THR A 1 86 ? -2.771 -0.591 -17.056 1.00 93.12 86 THR A N 1
ATOM 671 C CA . THR A 1 86 ? -3.872 -1.041 -16.198 1.00 93.12 86 THR A CA 1
ATOM 672 C C . THR A 1 86 ? -5.185 -1.162 -16.971 1.00 93.12 86 THR A C 1
ATOM 674 O O . THR A 1 86 ? -5.851 -2.192 -16.891 1.00 93.12 86 THR A O 1
ATOM 677 N N . ASP A 1 87 ? -5.550 -0.139 -17.748 1.00 93.38 87 ASP A N 1
ATOM 678 C CA . ASP A 1 87 ? -6.807 -0.090 -18.508 1.00 93.38 87 ASP A CA 1
ATOM 679 C C . ASP A 1 87 ? -6.843 -1.164 -19.611 1.00 93.38 87 ASP A C 1
ATOM 681 O O . ASP A 1 87 ? -7.900 -1.720 -19.905 1.00 93.38 87 ASP A O 1
ATOM 685 N N . ALA A 1 88 ? -5.685 -1.507 -20.186 1.00 94.88 88 ALA A N 1
ATOM 686 C CA . ALA A 1 88 ? -5.547 -2.608 -21.141 1.00 94.88 88 ALA A CA 1
ATOM 687 C C . ALA A 1 88 ? -5.502 -4.004 -20.482 1.00 94.88 88 ALA A C 1
ATOM 689 O O . ALA A 1 88 ? -5.515 -5.009 -21.191 1.00 94.88 88 ALA A O 1
ATOM 690 N N . GLY A 1 89 ? -5.444 -4.086 -19.147 1.00 91.38 89 GLY A N 1
ATOM 691 C CA . GLY A 1 89 ? -5.439 -5.345 -18.398 1.00 91.38 89 GLY A CA 1
ATOM 692 C C . GLY A 1 89 ? -4.096 -6.083 -18.366 1.00 91.38 89 GLY A C 1
ATOM 693 O O . GLY A 1 89 ? -4.069 -7.261 -18.017 1.00 91.38 89 GLY A O 1
ATOM 694 N N . TYR A 1 90 ? -2.986 -5.424 -18.715 1.00 94.56 90 TYR A N 1
ATOM 695 C CA . TYR A 1 90 ? -1.651 -6.039 -18.689 1.00 94.56 90 TYR A CA 1
ATOM 696 C C . TYR A 1 90 ? -1.090 -6.220 -17.275 1.00 94.56 90 TYR A C 1
ATOM 698 O O . TYR A 1 90 ? -0.275 -7.118 -17.063 1.00 94.56 90 TYR A O 1
ATOM 706 N N . VAL A 1 91 ? -1.505 -5.360 -16.343 1.00 94.69 91 VAL A N 1
ATOM 707 C CA . VAL A 1 91 ? -1.173 -5.389 -14.910 1.00 94.69 91 VAL A CA 1
ATOM 708 C C . VAL A 1 91 ? -2.422 -4.969 -14.136 1.00 94.69 91 VAL A C 1
ATOM 710 O O . VAL A 1 91 ? -3.148 -4.076 -14.584 1.00 94.69 91 VAL A O 1
ATOM 713 N N . ARG A 1 92 ? -2.717 -5.582 -12.983 1.00 91.75 92 ARG A N 1
ATOM 714 C CA . ARG A 1 92 ? -3.883 -5.169 -12.185 1.00 91.75 92 ARG A CA 1
ATOM 715 C C . ARG A 1 92 ? -3.587 -3.883 -11.422 1.00 91.75 92 ARG A C 1
ATOM 717 O O . ARG A 1 92 ? -2.510 -3.720 -10.861 1.00 91.75 92 ARG A O 1
ATOM 724 N N . ARG A 1 93 ? -4.593 -3.013 -11.280 1.00 89.56 93 ARG A N 1
ATOM 725 C CA . ARG A 1 93 ? -4.471 -1.780 -10.479 1.00 89.56 93 ARG A CA 1
ATOM 726 C C . ARG A 1 93 ? -3.970 -2.056 -9.058 1.00 89.56 93 ARG A C 1
ATOM 728 O O . ARG A 1 93 ? -3.117 -1.335 -8.568 1.00 89.56 93 ARG A O 1
ATOM 735 N N . SER A 1 94 ? -4.477 -3.113 -8.420 1.00 86.75 94 SER A N 1
ATOM 736 C CA . SER A 1 94 ? -4.055 -3.511 -7.074 1.00 86.75 94 SER A CA 1
ATOM 737 C C . SER A 1 94 ? -2.571 -3.878 -6.999 1.00 86.75 94 SER A C 1
ATOM 739 O O . SER A 1 94 ? -1.922 -3.538 -6.022 1.00 86.75 94 SER A O 1
ATOM 741 N N . GLU A 1 95 ? -2.026 -4.529 -8.032 1.00 92.62 95 GLU A N 1
ATOM 742 C CA . GLU A 1 95 ? -0.605 -4.895 -8.093 1.00 92.62 95 GLU A CA 1
ATOM 743 C C . GLU A 1 95 ? 0.279 -3.652 -8.239 1.00 92.62 95 GLU A C 1
ATOM 745 O O . GLU A 1 95 ? 1.302 -3.546 -7.571 1.00 92.62 95 GLU A O 1
ATOM 750 N N . VAL A 1 96 ? -0.145 -2.673 -9.048 1.00 93.69 96 VAL A N 1
ATOM 751 C CA . VAL A 1 96 ? 0.549 -1.380 -9.179 1.00 93.69 96 VAL A CA 1
ATOM 752 C C . VAL A 1 96 ? 0.625 -0.652 -7.837 1.00 93.69 96 VAL A C 1
ATOM 754 O O . VAL A 1 96 ? 1.684 -0.144 -7.474 1.00 93.69 96 VAL A O 1
ATOM 757 N N . GLU A 1 97 ? -0.479 -0.592 -7.093 1.00 90.38 97 GLU A N 1
ATOM 758 C CA . GLU A 1 97 ? -0.501 0.085 -5.793 1.00 90.38 97 GLU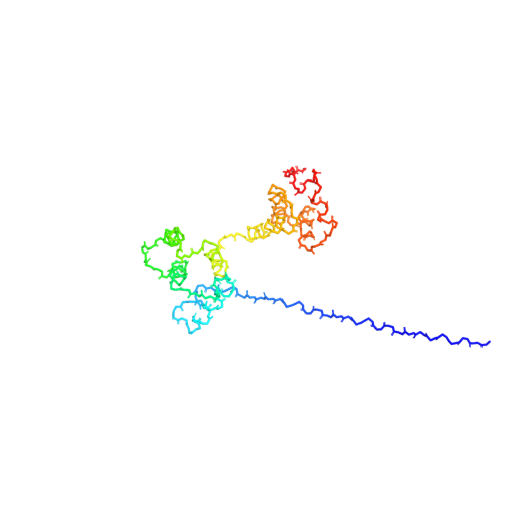 A CA 1
ATOM 759 C C . GLU A 1 97 ? 0.365 -0.644 -4.756 1.00 90.38 97 GLU A C 1
ATOM 761 O O . GLU A 1 97 ? 1.122 0.006 -4.037 1.00 90.38 97 GLU A O 1
ATOM 766 N N . SER A 1 98 ? 0.361 -1.982 -4.739 1.00 89.12 98 SER A N 1
ATOM 767 C CA . SER A 1 98 ? 1.268 -2.756 -3.881 1.00 89.12 98 SER A CA 1
ATOM 768 C C . SER A 1 98 ? 2.743 -2.570 -4.258 1.00 89.12 98 SER A C 1
ATOM 770 O O . SER A 1 98 ? 3.584 -2.442 -3.374 1.00 89.12 98 SER A O 1
ATOM 772 N N . ILE A 1 99 ? 3.075 -2.474 -5.551 1.00 93.06 99 ILE A N 1
ATOM 773 C CA . ILE A 1 99 ? 4.435 -2.138 -6.009 1.00 93.06 99 ILE A CA 1
ATOM 774 C C . ILE A 1 99 ? 4.849 -0.754 -5.495 1.00 93.06 99 ILE A C 1
ATOM 776 O O . ILE A 1 99 ? 5.943 -0.603 -4.953 1.00 93.06 99 ILE A O 1
ATOM 780 N N . LYS A 1 100 ? 3.982 0.259 -5.633 1.00 91.00 100 LYS A N 1
ATOM 781 C CA . LYS A 1 100 ? 4.256 1.616 -5.130 1.00 91.00 100 LYS A CA 1
ATOM 782 C C . LYS A 1 100 ? 4.452 1.634 -3.617 1.00 91.00 100 LYS A C 1
ATOM 784 O O . LYS A 1 100 ? 5.296 2.381 -3.129 1.00 91.00 100 LYS A O 1
ATOM 789 N N . GLU A 1 101 ? 3.676 0.843 -2.881 1.00 86.88 101 GLU A N 1
ATOM 790 C CA . GLU A 1 101 ? 3.802 0.718 -1.431 1.00 86.88 101 GLU A CA 1
ATOM 791 C C . GLU A 1 101 ? 5.172 0.158 -1.038 1.00 86.88 101 GLU A C 1
ATOM 793 O O . GLU A 1 101 ? 5.862 0.782 -0.228 1.00 86.88 101 GLU A O 1
ATOM 798 N N . VAL A 1 102 ? 5.580 -0.963 -1.645 1.00 90.25 102 VAL A N 1
ATOM 799 C CA . VAL A 1 102 ? 6.864 -1.622 -1.355 1.00 90.25 102 VAL A CA 1
ATOM 800 C C . VAL A 1 102 ? 8.047 -0.752 -1.759 1.00 90.25 102 VAL A C 1
ATOM 802 O O . VAL A 1 102 ? 9.002 -0.669 -0.999 1.00 90.25 102 VAL A O 1
ATOM 805 N N . LEU A 1 103 ? 7.966 -0.064 -2.902 1.00 90.81 103 LEU A N 1
ATOM 806 C CA . LEU A 1 103 ? 9.032 0.820 -3.388 1.00 90.81 103 LEU A CA 1
ATOM 807 C C . LEU A 1 103 ? 9.081 2.187 -2.685 1.00 90.81 103 LEU A C 1
ATOM 809 O O . LEU A 1 103 ? 9.869 3.055 -3.061 1.00 90.81 103 LEU A O 1
ATOM 813 N N . GLY A 1 104 ? 8.185 2.434 -1.724 1.00 87.00 104 GLY A N 1
ATOM 814 C CA . GLY A 1 104 ? 8.071 3.731 -1.055 1.00 87.00 104 GLY A CA 1
ATOM 815 C C . GLY A 1 104 ? 7.628 4.878 -1.975 1.00 87.00 104 GLY A C 1
ATOM 816 O O . GLY A 1 104 ? 7.736 6.043 -1.599 1.00 87.00 104 GLY A O 1
ATOM 817 N N . LEU A 1 105 ? 7.109 4.568 -3.165 1.00 86.06 105 LEU A N 1
ATOM 818 C CA . LEU A 1 105 ? 6.595 5.535 -4.143 1.00 86.06 105 LEU A CA 1
ATOM 819 C C . LEU A 1 105 ? 5.171 5.989 -3.824 1.00 86.06 105 LEU A C 1
ATOM 821 O O . LEU A 1 105 ? 4.682 6.980 -4.373 1.00 86.06 105 LEU A O 1
ATOM 825 N N . ASP A 1 106 ? 4.498 5.272 -2.929 1.00 77.62 106 ASP A N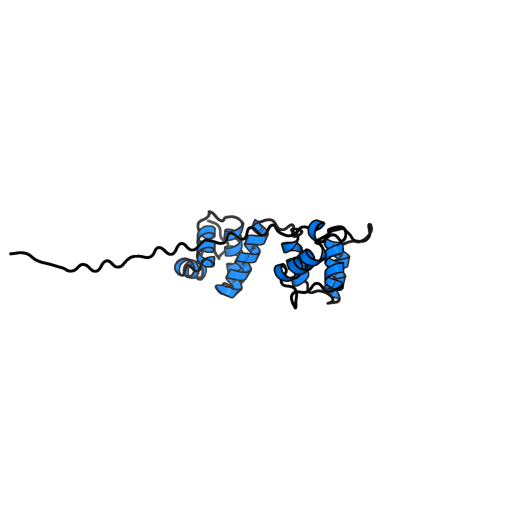 1
ATOM 826 C CA . ASP A 1 106 ? 3.226 5.693 -2.382 1.00 77.62 106 ASP A CA 1
ATOM 827 C C . ASP A 1 106 ? 3.402 6.963 -1.533 1.00 77.62 106 ASP A C 1
ATOM 829 O O . ASP A 1 106 ? 3.855 6.928 -0.386 1.00 77.62 106 ASP A O 1
ATOM 833 N N . LYS A 1 107 ? 3.002 8.098 -2.118 1.00 69.69 107 LYS A N 1
ATOM 834 C CA . LYS A 1 107 ? 3.029 9.431 -1.497 1.00 69.69 107 LYS A CA 1
ATOM 835 C C . LYS A 1 107 ? 1.958 9.613 -0.420 1.00 69.69 107 LYS A C 1
ATOM 837 O O . LYS A 1 107 ? 1.868 10.699 0.161 1.00 69.69 107 LYS A O 1
ATOM 842 N N . ARG A 1 108 ? 1.117 8.606 -0.151 1.00 70.88 108 ARG A N 1
ATOM 843 C CA . ARG A 1 108 ? 0.145 8.684 0.941 1.00 70.88 108 ARG A CA 1
ATOM 844 C C . ARG A 1 108 ? 0.875 8.868 2.262 1.00 70.88 108 ARG A C 1
ATOM 846 O O . ARG A 1 108 ? 1.840 8.174 2.584 1.00 70.88 108 ARG A O 1
ATOM 853 N N . SER A 1 109 ? 0.385 9.826 3.042 1.00 78.12 109 SER A N 1
ATOM 854 C CA . SER A 1 109 ? 0.906 10.082 4.378 1.00 78.12 109 SER A CA 1
ATOM 855 C C . SER A 1 109 ? 0.765 8.827 5.254 1.00 78.12 109 SER A C 1
ATOM 857 O O . SER A 1 109 ? -0.113 7.996 5.000 1.00 78.12 109 SER A O 1
ATOM 859 N N . PRO A 1 110 ? 1.557 8.690 6.333 1.00 79.19 110 PRO A N 1
ATOM 860 C CA . PRO A 1 110 ? 1.353 7.622 7.312 1.00 79.19 110 PRO A CA 1
ATOM 861 C C . PRO A 1 110 ? -0.098 7.541 7.813 1.00 79.19 110 PRO A C 1
ATOM 863 O O . PRO A 1 110 ? -0.630 6.452 8.003 1.00 79.19 110 PRO A O 1
ATOM 866 N N . ALA A 1 111 ? -0.771 8.690 7.952 1.00 82.69 111 ALA A N 1
ATOM 867 C CA . ALA A 1 111 ? -2.194 8.746 8.272 1.00 82.69 111 ALA A CA 1
ATOM 868 C C . ALA A 1 111 ? -3.065 8.138 7.158 1.00 82.69 111 ALA A C 1
ATOM 870 O O . ALA A 1 111 ? -3.944 7.338 7.451 1.00 82.69 111 ALA A O 1
ATOM 871 N N . GLY A 1 112 ? -2.793 8.441 5.885 1.00 83.06 112 GLY A N 1
ATOM 872 C CA . GLY A 1 112 ? -3.503 7.841 4.749 1.00 83.06 112 GLY A CA 1
ATOM 873 C C . GLY A 1 112 ? -3.362 6.316 4.686 1.00 83.06 112 GLY A C 1
ATOM 874 O O . GLY A 1 112 ? -4.360 5.621 4.505 1.00 83.06 112 GLY A O 1
ATOM 875 N N . LYS A 1 113 ? -2.153 5.789 4.920 1.00 82.00 113 LYS A N 1
ATOM 876 C CA . LYS A 1 113 ? -1.904 4.336 4.988 1.00 82.00 113 LYS A CA 1
ATOM 877 C C . LYS A 1 113 ? -2.654 3.688 6.159 1.00 82.00 113 LYS A C 1
ATOM 879 O O . LYS A 1 113 ? -3.341 2.685 5.988 1.00 82.00 113 LYS A O 1
ATOM 884 N N . ASN A 1 114 ? -2.588 4.307 7.340 1.00 85.06 114 ASN A N 1
ATOM 885 C CA . ASN A 1 114 ? -3.307 3.845 8.529 1.00 85.06 114 ASN A CA 1
ATOM 886 C C . ASN A 1 114 ? -4.829 3.882 8.349 1.00 85.06 114 ASN A C 1
ATOM 888 O O . ASN A 1 114 ? -5.517 2.991 8.844 1.00 85.06 114 ASN A O 1
ATOM 892 N N . TYR A 1 115 ? -5.346 4.893 7.647 1.00 92.19 115 TYR A N 1
ATOM 893 C CA . TYR A 1 115 ? -6.767 5.015 7.339 1.00 92.19 115 TYR A CA 1
ATOM 894 C C . TYR A 1 115 ? -7.228 3.852 6.465 1.00 92.19 115 TYR A C 1
ATOM 896 O O . TYR A 1 115 ? -8.179 3.169 6.829 1.00 92.19 115 TYR A O 1
ATOM 904 N N . GLU A 1 116 ? -6.548 3.595 5.345 1.00 88.19 116 GLU A N 1
ATOM 905 C CA . GLU A 1 116 ? -6.940 2.517 4.434 1.00 88.19 116 GLU A CA 1
ATOM 906 C C . GLU A 1 116 ? -6.866 1.149 5.119 1.00 88.19 116 GLU A C 1
ATOM 908 O O . GLU A 1 116 ? -7.832 0.386 5.065 1.00 88.19 116 GLU A O 1
ATOM 913 N N . TYR A 1 117 ? -5.769 0.874 5.833 1.00 88.75 117 TYR A N 1
ATOM 914 C CA . TYR A 1 117 ? -5.623 -0.348 6.624 1.00 88.75 117 TYR A CA 1
ATOM 915 C C . TYR A 1 117 ? -6.804 -0.545 7.583 1.00 88.75 117 TYR A C 1
ATOM 917 O O . TYR A 1 117 ? -7.437 -1.603 7.595 1.00 88.75 117 TYR A O 1
ATOM 925 N N . ALA A 1 118 ? -7.123 0.482 8.374 1.00 92.62 118 ALA A N 1
ATOM 926 C CA . ALA A 1 118 ? -8.201 0.417 9.348 1.00 92.62 118 ALA A CA 1
ATOM 927 C C . ALA A 1 118 ? -9.571 0.283 8.677 1.00 92.62 118 ALA A C 1
ATOM 929 O O . ALA A 1 118 ? -10.371 -0.537 9.114 1.00 92.62 118 ALA A O 1
ATOM 930 N N . TYR A 1 119 ? -9.831 1.022 7.597 1.00 94.19 119 TYR A N 1
ATOM 931 C CA . TYR A 1 119 ? -11.087 0.960 6.849 1.00 94.19 119 TYR A CA 1
ATOM 932 C C . TYR A 1 119 ? -11.354 -0.452 6.317 1.00 94.19 119 TYR A C 1
ATOM 934 O O . TYR A 1 119 ? -12.424 -1.009 6.561 1.00 94.19 119 TYR A O 1
ATOM 942 N N . ILE A 1 120 ? -10.360 -1.062 5.660 1.00 89.44 120 ILE A N 1
ATOM 943 C CA . ILE A 1 120 ? -10.450 -2.430 5.125 1.00 89.44 120 ILE A CA 1
ATOM 944 C C . ILE A 1 120 ? -10.714 -3.440 6.248 1.00 89.44 120 ILE A C 1
ATOM 946 O O . ILE A 1 120 ? -11.484 -4.383 6.068 1.00 89.44 120 ILE A O 1
ATOM 950 N N . LYS A 1 121 ? -10.095 -3.259 7.416 1.00 91.81 121 LYS A N 1
ATOM 951 C CA . LYS A 1 121 ? -10.311 -4.138 8.569 1.00 91.81 121 LYS A CA 1
ATOM 952 C C . LYS A 1 121 ? -11.686 -3.949 9.203 1.00 91.81 121 LYS A C 1
ATOM 954 O O . LYS A 1 121 ? -12.346 -4.935 9.519 1.00 91.81 121 LYS A O 1
ATOM 959 N N . PHE A 1 122 ? -12.146 -2.711 9.350 1.00 94.69 122 PHE A N 1
ATOM 960 C CA . PHE A 1 122 ? -13.469 -2.430 9.900 1.00 94.69 122 PHE A CA 1
ATOM 961 C C . PHE A 1 122 ? -14.588 -2.983 9.019 1.00 94.69 122 PHE A C 1
ATOM 963 O O . PHE A 1 122 ? -15.526 -3.574 9.553 1.00 94.69 122 PHE A O 1
ATOM 970 N N . ILE A 1 123 ? -14.456 -2.875 7.695 1.00 92.50 123 ILE A N 1
ATOM 971 C CA . ILE A 1 123 ? -15.482 -3.368 6.774 1.00 92.50 123 ILE A CA 1
ATOM 972 C C . ILE A 1 123 ? -15.471 -4.899 6.644 1.00 92.50 123 ILE A C 1
ATOM 974 O O . ILE A 1 123 ? -16.534 -5.512 6.652 1.00 92.50 123 ILE A O 1
ATOM 978 N N . ASN A 1 124 ? -14.295 -5.534 6.560 1.00 88.94 124 ASN A N 1
ATOM 979 C CA . ASN A 1 124 ? -14.205 -6.968 6.250 1.00 88.94 124 ASN A CA 1
ATOM 980 C C . ASN A 1 124 ? -14.152 -7.874 7.484 1.00 88.94 124 ASN A C 1
ATOM 982 O O . ASN A 1 124 ? -14.712 -8.968 7.450 1.00 88.94 124 ASN A O 1
ATOM 986 N N . ASP A 1 125 ? -13.472 -7.446 8.550 1.00 90.19 125 ASP A N 1
ATOM 987 C CA . ASP A 1 125 ? -13.197 -8.313 9.703 1.00 90.19 125 ASP A CA 1
ATOM 988 C C . ASP A 1 125 ? -14.171 -8.034 10.855 1.00 90.19 125 ASP A C 1
ATOM 990 O O . ASP A 1 125 ? -14.560 -8.954 11.571 1.00 90.19 125 ASP A O 1
ATOM 994 N N . ILE A 1 126 ? -14.560 -6.768 11.037 1.00 90.44 126 ILE A N 1
ATOM 995 C CA . ILE A 1 126 ? -15.487 -6.342 12.099 1.00 90.44 126 ILE A CA 1
ATOM 996 C C . ILE A 1 126 ? -16.925 -6.236 11.569 1.00 90.44 126 ILE A C 1
ATOM 998 O O . ILE A 1 126 ? -17.867 -6.461 12.319 1.00 90.44 126 ILE A O 1
ATOM 1002 N N . GLY A 1 127 ? -17.110 -5.965 10.274 1.00 90.56 127 GLY A N 1
ATOM 1003 C CA . GLY A 1 127 ? -18.432 -5.924 9.643 1.00 90.56 127 GLY A CA 1
ATOM 1004 C C . GLY A 1 127 ? -19.198 -4.618 9.866 1.00 90.56 127 GLY A C 1
ATOM 1005 O O . GLY A 1 127 ? -20.426 -4.616 9.792 1.00 90.56 127 GLY A O 1
ATOM 1006 N N . LEU A 1 128 ? -18.497 -3.510 10.129 1.00 90.94 128 LEU A N 1
ATOM 1007 C CA . LEU A 1 128 ? -19.117 -2.184 10.179 1.00 90.94 128 LEU A CA 1
ATOM 1008 C C . LEU A 1 128 ? -19.589 -1.760 8.782 1.00 90.94 128 LEU A C 1
ATOM 1010 O O . LEU A 1 128 ? -19.002 -2.137 7.762 1.00 90.94 128 LEU A O 1
ATOM 1014 N N . SER A 1 129 ? -20.608 -0.902 8.714 1.00 91.44 129 SER A N 1
ATOM 1015 C CA . SER A 1 129 ? -20.999 -0.290 7.441 1.00 91.44 129 SER A CA 1
ATOM 1016 C C . SER A 1 129 ? -19.867 0.578 6.872 1.00 91.44 129 SER A C 1
ATOM 1018 O O . SER A 1 129 ? -18.934 0.977 7.576 1.00 91.44 129 SER A O 1
ATOM 1020 N N . SER A 1 130 ? -19.940 0.928 5.584 1.00 88.75 130 SER A N 1
ATOM 1021 C CA . SER A 1 130 ? -18.919 1.784 4.962 1.00 88.75 130 SER A CA 1
ATOM 1022 C C . SER A 1 130 ? -18.789 3.153 5.646 1.00 88.75 130 SER A C 1
ATOM 1024 O O . SER A 1 130 ? -17.687 3.698 5.701 1.00 88.75 130 SER A O 1
ATOM 1026 N N . ALA A 1 131 ? -19.889 3.728 6.143 1.00 89.69 131 ALA A N 1
ATOM 1027 C CA . ALA A 1 131 ? -19.859 5.027 6.816 1.00 89.69 131 ALA A CA 1
ATOM 1028 C C . ALA A 1 131 ? -19.158 4.923 8.179 1.00 89.69 131 ALA A C 1
ATOM 1030 O O . ALA A 1 131 ? -18.208 5.655 8.452 1.00 89.69 131 ALA A O 1
ATOM 1031 N N . GLU A 1 132 ? -19.556 3.940 8.985 1.00 92.06 132 GLU A N 1
ATOM 1032 C CA . GLU A 1 132 ? -18.978 3.685 10.307 1.00 92.06 132 GLU A CA 1
ATOM 1033 C C . GLU A 1 132 ? -17.493 3.316 10.211 1.00 92.06 132 GLU A C 1
ATOM 1035 O O . GLU A 1 132 ? -16.668 3.839 10.963 1.00 92.06 132 GLU A O 1
ATOM 1040 N N . SER A 1 133 ? -17.140 2.480 9.227 1.00 93.62 133 SER A N 1
ATOM 1041 C CA . SER A 1 133 ? -15.758 2.099 8.921 1.00 93.62 133 SER A CA 1
ATOM 1042 C C . SER A 1 133 ? -14.907 3.316 8.572 1.00 93.62 133 SER A C 1
ATOM 1044 O O . SER A 1 133 ? -13.785 3.440 9.057 1.00 93.62 133 SER A O 1
ATOM 1046 N N . SER A 1 134 ? -15.439 4.236 7.760 1.00 92.38 134 SER A N 1
ATOM 1047 C CA . SER A 1 134 ? -14.750 5.475 7.381 1.00 92.38 134 SER A CA 1
ATOM 1048 C C . SER A 1 134 ? -14.470 6.363 8.595 1.00 92.38 134 SER A C 1
ATOM 1050 O O . SER A 1 134 ? -13.352 6.854 8.765 1.00 92.38 134 SER A O 1
ATOM 1052 N N . HIS A 1 135 ? -15.450 6.544 9.479 1.00 92.62 135 HIS A N 1
ATOM 1053 C CA . HIS A 1 135 ? -15.286 7.384 10.665 1.00 92.62 135 HIS A CA 1
ATOM 1054 C C . HIS A 1 135 ? -14.308 6.775 11.673 1.00 92.62 135 HIS A C 1
ATOM 1056 O O . HIS A 1 135 ? -13.364 7.450 12.098 1.00 92.62 135 HIS A O 1
ATOM 1062 N N . ALA A 1 136 ? -14.452 5.485 11.984 1.00 93.88 136 ALA A N 1
ATOM 1063 C CA . ALA A 1 136 ? -13.532 4.783 12.875 1.00 93.88 136 ALA A CA 1
ATOM 1064 C C . ALA A 1 136 ? -12.093 4.786 12.324 1.00 93.88 136 ALA A C 1
ATOM 1066 O O . ALA A 1 136 ? -11.142 5.053 13.068 1.00 93.88 136 ALA A O 1
ATOM 1067 N N . ALA A 1 137 ? -11.929 4.569 11.015 1.00 94.88 137 ALA A N 1
ATOM 1068 C CA . ALA A 1 137 ? -10.638 4.653 10.337 1.00 94.88 137 ALA A CA 1
ATOM 1069 C C . ALA A 1 137 ? -10.036 6.065 10.393 1.00 94.88 137 ALA A C 1
ATOM 1071 O O . ALA A 1 137 ? -8.833 6.212 10.615 1.00 94.88 137 ALA A O 1
ATOM 1072 N N . SER A 1 138 ? -10.855 7.113 10.261 1.00 94.31 138 SER A N 1
ATOM 1073 C CA . SER A 1 138 ? -10.401 8.503 10.395 1.00 94.31 138 SER A CA 1
ATOM 1074 C C . SER A 1 138 ? -9.883 8.801 11.800 1.00 94.31 138 SER A C 1
ATOM 1076 O O . SER A 1 138 ? -8.793 9.358 11.942 1.00 94.31 138 SER A O 1
ATOM 1078 N N . PHE A 1 139 ? -10.595 8.380 12.851 1.00 94.50 139 PHE A N 1
ATOM 1079 C CA . PHE A 1 139 ? -10.112 8.542 14.226 1.00 94.50 139 PHE A CA 1
ATOM 1080 C C . PHE A 1 139 ? -8.825 7.759 14.482 1.00 94.50 139 PHE A C 1
ATOM 1082 O O . PHE A 1 139 ? -7.911 8.288 15.117 1.00 94.50 139 PHE A O 1
ATOM 1089 N N . TYR A 1 140 ? -8.731 6.531 13.970 1.00 94.69 140 TYR A N 1
ATOM 1090 C CA . TYR A 1 140 ? -7.521 5.717 14.066 1.00 94.69 140 TYR A CA 1
ATOM 1091 C C . TYR A 1 140 ? -6.315 6.402 13.408 1.00 94.69 140 TYR A C 1
ATOM 1093 O O . TYR A 1 140 ? -5.244 6.485 14.008 1.00 94.69 140 TYR A O 1
ATOM 1101 N N . ALA A 1 141 ? -6.501 6.938 12.203 1.00 91.94 141 ALA A N 1
ATOM 1102 C CA . ALA A 1 141 ? -5.438 7.553 11.419 1.00 91.94 141 ALA A CA 1
ATOM 1103 C C . ALA A 1 141 ? -5.032 8.947 11.914 1.00 91.94 141 ALA A C 1
ATOM 1105 O O . ALA A 1 141 ? -3.845 9.237 12.060 1.00 91.94 141 ALA A O 1
ATOM 1106 N N . ASN A 1 142 ? -6.015 9.816 12.153 1.00 91.25 142 ASN A N 1
ATOM 1107 C CA . ASN A 1 142 ? -5.804 11.254 12.327 1.00 91.25 142 ASN A CA 1
ATOM 1108 C C . ASN A 1 142 ? -5.836 11.690 13.795 1.00 91.25 142 ASN A C 1
ATOM 1110 O O . ASN A 1 142 ? -5.230 12.698 14.157 1.00 91.25 142 ASN A O 1
ATOM 1114 N N . LYS A 1 143 ? -6.537 10.946 14.658 1.00 93.06 143 LYS A N 1
ATOM 1115 C CA . LYS A 1 143 ? -6.704 11.269 16.084 1.00 93.06 143 LYS A CA 1
ATOM 1116 C C . LYS A 1 143 ? -6.442 10.042 16.978 1.00 93.06 143 LYS A C 1
ATOM 1118 O O . LYS A 1 143 ? -7.268 9.752 17.850 1.00 93.06 143 LYS A O 1
ATOM 1123 N N . PRO A 1 144 ? -5.293 9.343 16.851 1.00 90.25 144 PRO A N 1
ATOM 1124 C CA . PRO A 1 144 ? -5.058 8.049 17.510 1.00 90.25 144 PRO A CA 1
ATOM 1125 C C . PRO A 1 144 ? -5.122 8.105 19.045 1.00 90.25 144 PRO A C 1
ATOM 1127 O O . PRO A 1 144 ? -5.427 7.110 19.696 1.00 90.25 144 PRO A O 1
ATOM 1130 N N . ASN A 1 145 ? -4.865 9.275 19.640 1.00 92.06 145 ASN A N 1
ATOM 1131 C CA . ASN A 1 145 ? -4.888 9.471 21.092 1.00 92.06 145 ASN A CA 1
ATOM 1132 C C . ASN A 1 145 ? -6.260 9.883 21.655 1.00 92.06 145 ASN A C 1
ATOM 1134 O O . ASN A 1 145 ? -6.418 9.907 22.882 1.00 92.06 145 ASN A O 1
ATOM 1138 N N . SER A 1 146 ? -7.234 10.192 20.790 1.00 92.44 146 SER A N 1
ATOM 1139 C CA . SER A 1 146 ? -8.624 10.442 21.192 1.00 92.44 146 SER A CA 1
ATOM 1140 C C . SER A 1 146 ? -9.264 9.175 21.762 1.00 92.44 146 SER A C 1
ATOM 1142 O O . SER A 1 146 ? -8.756 8.065 21.575 1.00 92.44 146 SER A O 1
ATOM 1144 N N . GLU A 1 147 ? -10.390 9.316 22.460 1.00 93.50 147 GLU A N 1
ATOM 1145 C CA . GLU A 1 147 ? -11.137 8.154 22.952 1.00 93.50 147 GLU A CA 1
ATOM 1146 C C . GLU A 1 147 ? -11.539 7.214 21.804 1.00 93.50 147 GLU A C 1
ATOM 1148 O O . GLU A 1 147 ? -11.363 5.995 21.902 1.00 93.50 147 GLU A O 1
ATOM 1153 N N . CYS A 1 148 ? -11.993 7.780 20.684 1.00 93.50 148 CYS A N 1
ATOM 1154 C CA . CYS A 1 148 ? -12.361 7.022 19.495 1.00 93.50 148 CYS A CA 1
ATOM 1155 C C . CYS A 1 148 ? -11.159 6.378 18.809 1.00 93.50 148 CYS A C 1
ATOM 1157 O O . CYS A 1 148 ? -11.227 5.199 18.478 1.00 93.50 148 CYS A O 1
ATOM 1159 N N . GLY A 1 149 ? -10.026 7.077 18.692 1.00 93.56 149 GLY A N 1
ATOM 1160 C CA . GLY A 1 149 ? -8.795 6.507 18.131 1.00 93.56 149 GLY A CA 1
ATOM 1161 C C . GLY A 1 149 ? -8.271 5.320 18.947 1.00 93.56 149 GLY A C 1
ATOM 1162 O O . GLY A 1 149 ? -7.928 4.277 18.390 1.00 93.56 149 GLY A O 1
ATOM 1163 N N . LYS A 1 150 ? -8.304 5.423 20.282 1.00 95.19 150 LYS A N 1
ATOM 1164 C CA . LYS A 1 150 ? -7.937 4.322 21.191 1.00 95.19 150 LYS A CA 1
ATOM 1165 C C . LYS A 1 150 ? -8.915 3.152 21.112 1.00 95.19 150 LYS A C 1
ATOM 1167 O O . LYS A 1 150 ? -8.488 2.000 21.164 1.00 95.19 150 LYS A O 1
ATOM 1172 N N . THR A 1 151 ? -10.211 3.437 20.994 1.00 95.31 151 THR A N 1
ATOM 1173 C CA . THR A 1 151 ? -11.250 2.409 20.830 1.00 95.31 151 THR A CA 1
ATOM 1174 C C . THR A 1 151 ? -11.070 1.676 19.499 1.00 95.31 151 THR A C 1
ATOM 1176 O O . THR A 1 151 ? -11.023 0.450 19.490 1.00 95.31 151 THR A O 1
ATOM 1179 N N . ALA A 1 152 ? -10.874 2.413 18.403 1.00 95.06 152 ALA A N 1
ATOM 1180 C CA . ALA A 1 152 ? -10.599 1.872 17.076 1.00 95.06 152 ALA A CA 1
ATOM 1181 C C . ALA A 1 152 ? -9.358 0.971 17.080 1.00 95.06 152 ALA A C 1
ATOM 1183 O O . ALA A 1 152 ? -9.423 -0.168 16.625 1.00 95.06 152 ALA A O 1
ATOM 1184 N N . LYS A 1 153 ? -8.254 1.428 17.683 1.00 95.44 153 LYS A N 1
ATOM 1185 C CA . LYS A 1 153 ? -7.037 0.619 17.826 1.00 95.44 153 LYS A CA 1
ATOM 1186 C C . LYS A 1 153 ? -7.297 -0.698 18.569 1.00 95.44 153 LYS A C 1
ATOM 1188 O O . LYS A 1 153 ? -6.947 -1.754 18.056 1.00 95.44 153 LYS A O 1
ATOM 1193 N N . ARG A 1 154 ? -7.952 -0.650 19.735 1.00 95.88 154 ARG A N 1
ATOM 1194 C CA . ARG A 1 154 ? -8.287 -1.856 20.516 1.00 95.88 154 ARG A CA 1
ATOM 1195 C C . ARG A 1 154 ? -9.179 -2.823 19.738 1.00 95.88 154 ARG A C 1
ATOM 1197 O O . ARG A 1 154 ? -8.992 -4.031 19.832 1.00 95.88 154 ARG A O 1
ATOM 1204 N N . ALA A 1 155 ? -10.131 -2.307 18.962 1.00 95.19 155 ALA A N 1
ATOM 1205 C CA . ALA A 1 155 ? -10.990 -3.140 18.128 1.00 95.19 155 ALA A CA 1
ATOM 1206 C C . ALA A 1 155 ? -10.189 -3.875 17.039 1.00 95.19 155 ALA A C 1
ATOM 1208 O O . ALA A 1 155 ? -10.369 -5.078 16.869 1.00 95.19 155 ALA A O 1
ATOM 1209 N N . LEU A 1 156 ? -9.244 -3.194 16.376 1.00 92.06 156 LEU A N 1
ATOM 1210 C CA . LEU A 1 156 ? -8.322 -3.816 15.412 1.00 92.06 156 LEU A CA 1
ATOM 1211 C C . LEU A 1 156 ? -7.386 -4.854 16.058 1.00 92.06 156 LEU A C 1
ATOM 1213 O O . LEU A 1 156 ? -6.942 -5.782 15.389 1.00 92.06 156 LEU A O 1
ATOM 1217 N N . GLU A 1 157 ? -7.105 -4.719 17.355 1.00 93.56 157 GLU A N 1
ATOM 1218 C CA . GLU A 1 157 ? -6.353 -5.691 18.165 1.00 93.56 157 GLU A CA 1
ATOM 1219 C C . GLU A 1 157 ? -7.225 -6.868 18.664 1.00 93.56 157 GLU A C 1
ATOM 1221 O O . GLU A 1 157 ? -6.726 -7.758 19.353 1.00 93.56 157 GLU A O 1
ATOM 1226 N N . GLY A 1 158 ? -8.518 -6.905 18.313 1.00 90.19 158 GLY A N 1
ATOM 1227 C CA . GLY A 1 158 ? -9.441 -8.000 18.637 1.00 90.19 158 GLY A CA 1
ATOM 1228 C C . GLY A 1 158 ? -10.186 -7.855 19.969 1.00 90.19 158 GLY A C 1
ATOM 1229 O O . GLY A 1 158 ? -10.828 -8.807 20.426 1.00 90.19 158 GLY A O 1
ATOM 1230 N N . ASP A 1 159 ? -10.129 -6.684 20.606 1.00 94.88 159 ASP A N 1
ATOM 1231 C CA . ASP A 1 159 ? -10.834 -6.421 21.859 1.00 94.88 159 ASP A CA 1
ATOM 1232 C C . ASP A 1 159 ? -12.355 -6.389 21.651 1.00 94.88 159 ASP A C 1
ATOM 1234 O O . ASP A 1 159 ? -12.925 -5.438 21.112 1.00 94.88 159 ASP A O 1
ATOM 1238 N N . GLN A 1 160 ? -13.026 -7.422 22.157 1.00 93.50 160 GLN A N 1
ATOM 1239 C CA . GLN A 1 160 ? -14.469 -7.613 22.013 1.00 93.50 160 GLN A CA 1
ATOM 1240 C C . GLN A 1 160 ? -15.309 -6.499 22.652 1.00 93.50 160 GLN A C 1
ATOM 1242 O O . GLN A 1 160 ? -16.433 -6.254 22.219 1.00 93.50 160 GLN A O 1
ATOM 1247 N N . ILE A 1 161 ? -14.802 -5.817 23.684 1.00 93.62 161 ILE A N 1
ATOM 1248 C CA . ILE A 1 161 ? -15.515 -4.694 24.307 1.00 93.62 161 ILE A CA 1
ATOM 1249 C C . ILE A 1 161 ? -15.442 -3.473 23.391 1.00 93.62 161 ILE A C 1
ATOM 1251 O O . ILE A 1 161 ? -16.433 -2.762 23.234 1.00 93.62 161 ILE A O 1
ATOM 1255 N N . ALA A 1 162 ? -14.283 -3.235 22.776 1.00 93.62 162 ALA A N 1
ATOM 1256 C CA . ALA A 1 162 ? -14.105 -2.141 21.831 1.00 93.62 162 ALA A CA 1
ATOM 1257 C C . ALA A 1 162 ? -14.894 -2.374 20.533 1.00 93.62 162 ALA A C 1
ATOM 1259 O O . ALA A 1 162 ? -15.564 -1.451 20.076 1.00 93.62 162 ALA A O 1
ATOM 1260 N N . ILE A 1 163 ? -14.887 -3.603 20.003 1.00 92.88 163 ILE A N 1
ATOM 1261 C CA . ILE A 1 163 ? -15.685 -4.003 18.832 1.00 92.88 163 ILE A CA 1
ATOM 1262 C C . ILE A 1 163 ? -17.169 -3.727 19.084 1.00 92.88 163 ILE A C 1
ATOM 1264 O O . ILE A 1 163 ? -17.765 -2.914 18.385 1.00 92.88 163 ILE A O 1
ATOM 1268 N N . LYS A 1 164 ? -17.726 -4.266 20.176 1.00 91.56 164 LYS A N 1
ATOM 1269 C CA . LYS A 1 164 ? -19.130 -4.026 20.551 1.00 91.56 164 LYS A CA 1
ATOM 1270 C C . LYS A 1 164 ? -19.459 -2.557 20.772 1.00 91.56 164 LYS A C 1
ATOM 1272 O O . LYS A 1 164 ? -20.610 -2.159 20.638 1.00 91.56 164 LYS A O 1
ATOM 1277 N N . LYS A 1 165 ? -18.482 -1.749 21.195 1.00 90.88 165 LYS A N 1
ATOM 1278 C CA . LYS A 1 165 ? -18.679 -0.304 21.326 1.00 90.88 165 LYS A CA 1
ATOM 1279 C C . LYS A 1 165 ? -18.840 0.327 19.944 1.00 90.88 165 LYS A C 1
ATOM 1281 O O . LYS A 1 165 ? -19.735 1.145 19.788 1.00 90.88 165 LYS A O 1
ATOM 1286 N N . LEU A 1 166 ? -18.016 -0.047 18.964 1.00 89.88 166 LEU A N 1
ATOM 1287 C CA . LEU A 1 166 ? -18.096 0.460 17.587 1.00 89.88 166 LEU A CA 1
ATOM 1288 C C . LEU A 1 166 ? -19.345 -0.017 16.834 1.00 89.88 166 LEU A C 1
ATOM 1290 O O . LEU A 1 166 ? -19.891 0.761 16.070 1.00 89.88 166 LEU A O 1
ATOM 1294 N N . GLU A 1 167 ? -19.817 -1.238 17.085 1.00 88.38 167 GLU A N 1
ATOM 1295 C CA . GLU A 1 167 ? -21.015 -1.812 16.441 1.00 88.38 167 GLU A CA 1
ATOM 1296 C C . GLU A 1 167 ? -22.346 -1.217 16.928 1.00 88.38 167 GLU A C 1
ATOM 1298 O O . GLU A 1 167 ? -23.397 -1.498 16.355 1.00 88.38 167 GLU A O 1
ATOM 1303 N N . LYS A 1 168 ? -22.350 -0.449 18.024 1.00 83.62 168 LYS A N 1
ATOM 1304 C CA . LYS A 1 168 ? -23.586 0.166 18.514 1.00 83.62 168 LYS A CA 1
ATOM 1305 C C . LYS A 1 168 ? -24.027 1.285 17.575 1.00 83.62 168 LYS A C 1
ATOM 1307 O O . LYS A 1 168 ? -23.306 2.272 17.426 1.00 83.62 168 LYS A O 1
ATOM 1312 N N . GLU A 1 169 ? -25.250 1.156 17.062 1.00 60.00 169 GLU A N 1
ATOM 1313 C CA . GLU A 1 169 ? -25.992 2.259 16.448 1.00 60.00 169 GLU A CA 1
ATOM 1314 C C . GLU A 1 169 ? -25.958 3.468 17.412 1.00 60.00 169 GLU A C 1
ATOM 1316 O O . GLU A 1 169 ? -26.187 3.315 18.615 1.00 60.00 169 GLU A O 1
ATOM 1321 N N . ASP A 1 170 ? -25.580 4.640 16.893 1.00 63.69 170 ASP A N 1
ATOM 1322 C CA . ASP A 1 170 ? -25.341 5.916 17.601 1.00 63.69 170 ASP A CA 1
ATOM 1323 C C . ASP A 1 170 ? -24.024 6.084 18.388 1.00 63.69 170 ASP A C 1
ATOM 1325 O O . ASP A 1 170 ? -23.892 7.003 19.203 1.00 63.69 170 ASP A O 1
ATOM 1329 N N . ASN A 1 171 ? -22.988 5.278 18.143 1.00 73.00 171 ASN A N 1
ATOM 1330 C CA . ASN A 1 171 ? -21.669 5.587 18.702 1.00 73.00 171 ASN A CA 1
ATOM 1331 C C . ASN A 1 171 ? -21.046 6.834 18.034 1.00 73.00 171 ASN A C 1
ATOM 1333 O O . ASN A 1 171 ? -20.861 6.883 16.820 1.00 73.00 171 ASN A O 1
ATOM 1337 N N . THR A 1 172 ? -20.629 7.820 18.835 1.00 79.94 172 THR A N 1
ATOM 1338 C CA . THR A 1 172 ? -19.926 9.039 18.380 1.00 79.94 172 THR A CA 1
ATOM 1339 C C . THR A 1 172 ? -18.665 8.740 17.565 1.00 79.94 172 THR A C 1
ATOM 1341 O O . THR A 1 172 ? -18.317 9.473 16.641 1.00 79.94 172 THR A O 1
ATOM 1344 N N . CYS A 1 173 ? -18.009 7.609 17.829 1.00 83.25 173 CYS A N 1
ATOM 1345 C CA . CYS A 1 173 ? -16.828 7.174 17.084 1.00 83.25 173 CYS A CA 1
ATOM 1346 C C . CYS A 1 173 ? -17.123 6.666 15.666 1.00 83.25 173 CYS A C 1
ATOM 1348 O O . CYS A 1 173 ? -16.188 6.518 14.877 1.00 83.25 173 CYS A O 1
ATOM 1350 N N . THR A 1 174 ? -18.387 6.382 15.349 1.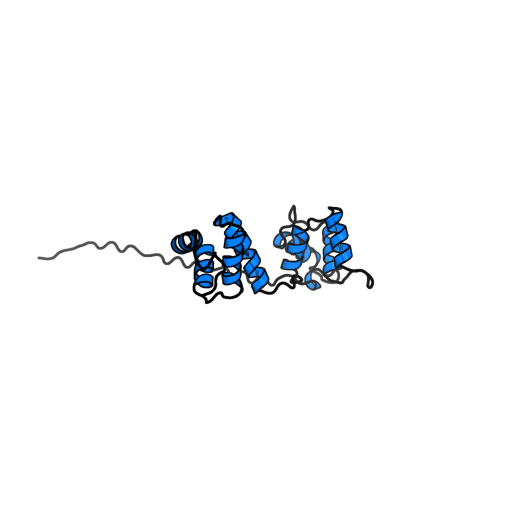00 80.94 174 THR A N 1
ATOM 1351 C CA . THR A 1 174 ? -18.829 5.858 14.050 1.00 80.94 174 THR A CA 1
ATOM 1352 C C . THR A 1 174 ? -19.879 6.744 13.370 1.00 80.94 174 THR A C 1
ATOM 1354 O O . THR A 1 174 ? -20.047 6.647 12.157 1.00 80.94 174 THR A O 1
ATOM 1357 N N . SER A 1 175 ? -20.512 7.682 14.084 1.00 71.50 175 SER A N 1
ATOM 1358 C CA . SER A 1 175 ? -21.555 8.577 13.553 1.00 71.50 175 SER A CA 1
ATOM 1359 C C . SER A 1 175 ? -21.035 9.877 12.922 1.00 71.50 175 SER A C 1
ATOM 1361 O O . SER A 1 175 ? -21.752 10.507 12.151 1.00 71.50 175 SER A O 1
ATOM 1363 N N . GLY A 1 176 ? -19.775 10.257 13.170 1.00 58.84 176 GLY A N 1
ATOM 1364 C CA . GLY A 1 176 ? -19.124 11.412 12.521 1.00 58.84 176 GLY A CA 1
ATOM 1365 C C . GLY A 1 176 ? -19.477 12.766 13.126 1.00 58.84 176 GLY A C 1
ATOM 1366 O O . GLY A 1 176 ? -19.032 13.796 12.621 1.00 58.84 176 GLY A O 1
ATOM 1367 N N . TYR A 1 177 ? -20.249 12.765 14.209 1.00 52.41 177 TYR A N 1
ATOM 1368 C CA . TYR A 1 177 ? -20.468 13.936 15.039 1.00 52.41 177 TYR A CA 1
ATOM 1369 C C . TYR A 1 177 ? -19.329 14.022 16.060 1.00 52.41 177 TYR A C 1
ATOM 1371 O O . TYR A 1 177 ? -19.159 13.133 16.893 1.00 52.41 177 TYR A O 1
ATOM 1379 N N . GL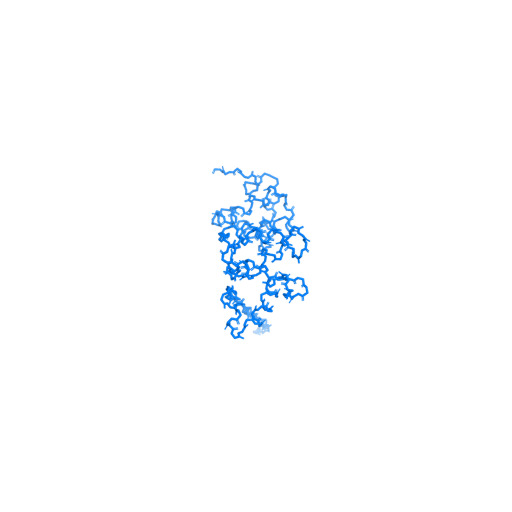U A 1 178 ? -18.511 15.067 15.946 1.00 49.25 178 GLU A N 1
ATOM 1380 C CA . GLU A 1 178 ? -17.599 15.468 17.017 1.00 49.25 178 GLU A CA 1
ATOM 1381 C C . GLU A 1 178 ? -18.401 16.310 18.015 1.00 49.25 178 GLU A C 1
ATOM 1383 O O . GLU A 1 178 ? -19.062 17.262 17.596 1.00 49.25 178 GLU A O 1
ATOM 1388 N N . ASP A 1 179 ? -18.368 15.937 19.299 1.00 48.09 179 ASP A N 1
ATOM 1389 C CA . ASP A 1 179 ? -18.783 16.823 20.396 1.00 48.09 179 ASP A CA 1
ATOM 1390 C C . ASP A 1 179 ? -17.851 18.046 20.490 1.00 48.09 179 ASP A C 1
ATOM 1392 O O . ASP A 1 179 ? -16.609 17.857 20.396 1.00 48.09 179 ASP A O 1
#